Protein AF-A0A699V2K6-F1 (afdb_monomer)

Organism: Tanacetum cinerariifolium (NCBI:txid118510)

Foldseek 3Di:
DPDVCVVQQVVQVVVQVVVCVVVVVDDDDDADVPDDDFDKDKDWDFDADPVRDGPHIHIHIGTPCPPDDDPPRDPDDDDPDDPPPD

Structure (mmCIF, N/CA/C/O backbone):
data_AF-A0A699V2K6-F1
#
_entry.id   AF-A0A699V2K6-F1
#
loop_
_atom_site.group_PDB
_atom_site.id
_atom_site.type_symbol
_atom_site.label_atom_id
_atom_site.label_alt_id
_atom_site.label_comp_id
_atom_site.label_asym_id
_atom_site.label_entity_id
_atom_site.label_seq_id
_atom_site.pdbx_PDB_ins_code
_atom_site.Cartn_x
_atom_site.Cartn_y
_atom_site.Cartn_z
_atom_site.occupancy
_atom_site.B_iso_or_equiv
_atom_site.auth_seq_id
_atom_site.auth_comp_id
_atom_site.auth_asym_id
_atom_site.auth_atom_id
_atom_site.pdbx_PDB_model_num
ATOM 1 N N . LEU A 1 1 ? 4.268 14.572 -5.864 1.00 50.94 1 LEU A N 1
ATOM 2 C CA . LEU A 1 1 ? 3.534 14.653 -7.151 1.00 50.94 1 LEU A CA 1
ATOM 3 C C . LEU A 1 1 ? 4.438 14.622 -8.393 1.00 50.94 1 LEU A C 1
ATOM 5 O O . LEU A 1 1 ? 3.899 14.628 -9.486 1.00 50.94 1 LEU A O 1
ATOM 9 N N . LEU A 1 2 ? 5.771 14.530 -8.271 1.00 62.94 2 LEU A N 1
ATOM 10 C CA . LEU A 1 2 ? 6.691 14.452 -9.421 1.00 62.94 2 LEU A CA 1
ATOM 11 C C . LEU A 1 2 ? 7.648 13.257 -9.297 1.00 62.94 2 LEU A C 1
ATOM 13 O O . LEU A 1 2 ? 8.837 13.368 -9.570 1.00 62.94 2 LEU A O 1
ATOM 17 N N . ASP A 1 3 ? 7.140 12.120 -8.827 1.00 80.06 3 ASP A N 1
ATOM 18 C CA . ASP A 1 3 ? 7.883 10.873 -8.978 1.00 80.06 3 ASP A CA 1
ATOM 19 C C . ASP A 1 3 ? 7.626 10.358 -10.409 1.00 80.06 3 ASP A C 1
ATOM 21 O O . ASP A 1 3 ? 6.459 10.164 -10.770 1.00 80.06 3 ASP A O 1
ATOM 25 N N . PRO A 1 4 ? 8.658 10.179 -11.253 1.00 85.44 4 PRO A N 1
ATOM 26 C CA . PRO A 1 4 ? 8.478 9.742 -12.640 1.00 85.44 4 PRO A CA 1
ATOM 27 C C . PRO A 1 4 ? 7.877 8.332 -12.747 1.00 85.44 4 PRO A C 1
ATOM 29 O O . PRO A 1 4 ? 7.372 7.945 -13.800 1.00 85.44 4 PRO A O 1
ATOM 32 N N . GLU A 1 5 ? 7.887 7.563 -11.660 1.00 90.25 5 GLU A N 1
ATOM 33 C CA . GLU A 1 5 ? 7.306 6.230 -11.560 1.00 90.25 5 GLU A CA 1
ATOM 34 C C . GLU A 1 5 ? 5.954 6.247 -10.830 1.00 90.25 5 GLU A C 1
ATOM 36 O O . GLU A 1 5 ? 5.358 5.189 -10.638 1.00 90.25 5 GLU A O 1
ATOM 41 N N . SER A 1 6 ? 5.409 7.426 -10.493 1.00 91.00 6 SER A N 1
ATOM 42 C CA . SER A 1 6 ? 4.117 7.580 -9.805 1.00 91.00 6 SER A CA 1
ATOM 43 C C . SER A 1 6 ? 2.992 6.811 -10.493 1.00 91.00 6 SER A C 1
ATOM 45 O O . SER A 1 6 ? 2.125 6.269 -9.812 1.00 91.00 6 SER A O 1
ATOM 47 N N . LYS A 1 7 ? 3.001 6.748 -11.830 1.00 94.44 7 LYS A N 1
ATOM 48 C CA . LYS A 1 7 ? 2.025 5.961 -12.590 1.00 94.44 7 LYS A CA 1
ATOM 49 C C . LYS A 1 7 ? 2.1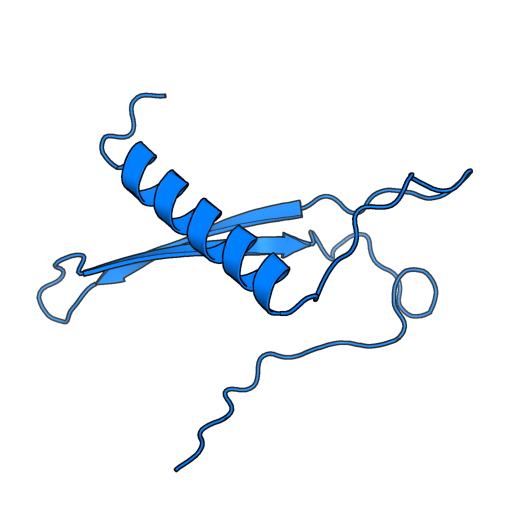82 4.459 -12.331 1.00 94.44 7 LYS A C 1
ATOM 51 O O . LYS A 1 7 ? 1.195 3.796 -12.058 1.00 94.44 7 LYS A O 1
ATOM 56 N N . LYS A 1 8 ? 3.417 3.945 -12.326 1.00 95.00 8 LYS A N 1
ATOM 57 C CA . LYS A 1 8 ? 3.708 2.523 -12.068 1.00 95.00 8 LYS A CA 1
ATOM 58 C C . LYS A 1 8 ? 3.297 2.114 -10.654 1.00 95.00 8 LYS A C 1
ATOM 60 O O . LYS A 1 8 ? 2.779 1.023 -10.453 1.00 95.00 8 LYS A O 1
ATOM 65 N N . TRP A 1 9 ? 3.495 3.002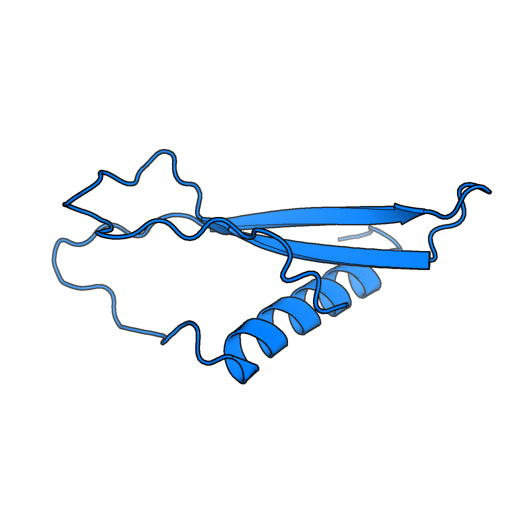 -9.678 1.00 95.31 9 TRP A N 1
ATOM 66 C CA . TRP A 1 9 ? 3.036 2.774 -8.309 1.00 95.31 9 TRP A CA 1
ATOM 67 C C . TRP A 1 9 ? 1.514 2.753 -8.194 1.00 95.31 9 TRP A C 1
ATOM 69 O O . TRP A 1 9 ? 0.980 1.885 -7.510 1.00 95.31 9 TRP A O 1
ATOM 79 N N . LEU A 1 10 ? 0.820 3.663 -8.882 1.00 95.25 10 LEU A N 1
ATOM 80 C CA . LEU A 1 10 ? -0.641 3.674 -8.921 1.00 95.25 10 LEU A CA 1
ATOM 81 C C . LEU A 1 10 ? -1.195 2.406 -9.584 1.00 95.25 10 LEU A C 1
ATOM 83 O O . LEU A 1 10 ? -2.119 1.796 -9.052 1.00 95.25 10 LEU A O 1
ATOM 87 N N . ASP A 1 11 ? -0.596 1.976 -10.695 1.00 95.69 11 ASP A N 1
ATOM 88 C CA . ASP A 1 11 ? -0.973 0.738 -11.380 1.00 95.69 11 ASP A CA 1
ATOM 89 C C . ASP A 1 11 ? -0.800 -0.475 -10.446 1.00 95.69 11 ASP A C 1
ATOM 91 O O . ASP A 1 11 ? -1.714 -1.285 -10.309 1.00 95.69 11 ASP A O 1
ATOM 95 N N . ALA A 1 12 ? 0.316 -0.554 -9.710 1.00 95.94 12 ALA A N 1
ATOM 96 C CA . ALA A 1 12 ? 0.545 -1.608 -8.721 1.00 95.94 12 ALA A CA 1
ATOM 97 C C . ALA A 1 12 ? -0.473 -1.587 -7.562 1.00 95.94 12 ALA A C 1
ATOM 99 O O . ALA A 1 12 ? -0.891 -2.644 -7.091 1.00 95.94 12 ALA A O 1
ATOM 100 N N . MET A 1 13 ? -0.895 -0.404 -7.100 1.00 96.06 13 MET A N 1
ATOM 101 C CA . MET A 1 13 ? -1.945 -0.270 -6.080 1.00 96.06 13 MET A CA 1
ATOM 102 C C . MET A 1 13 ? -3.301 -0.760 -6.595 1.00 96.06 13 MET A C 1
ATOM 104 O O . MET A 1 13 ? -4.022 -1.438 -5.868 1.00 96.06 13 MET A O 1
ATOM 108 N N . ASN A 1 14 ? -3.636 -0.445 -7.848 1.00 96.00 14 ASN A N 1
ATOM 109 C CA . ASN A 1 14 ? -4.876 -0.900 -8.472 1.00 96.00 14 ASN A CA 1
ATOM 110 C C . ASN A 1 14 ? -4.900 -2.424 -8.630 1.00 96.00 14 ASN A C 1
ATOM 112 O O . ASN A 1 14 ? -5.930 -3.033 -8.364 1.00 96.00 14 ASN A O 1
ATOM 116 N N . VAL A 1 15 ? -3.771 -3.044 -8.997 1.00 95.44 15 VAL A N 1
ATOM 117 C CA . VAL A 1 15 ? -3.645 -4.511 -9.062 1.00 95.44 15 VAL A CA 1
ATOM 118 C C . VAL A 1 15 ? -3.919 -5.154 -7.700 1.00 95.44 15 VAL A C 1
ATOM 120 O O . VAL A 1 15 ? -4.670 -6.122 -7.628 1.00 95.44 15 VAL A O 1
ATOM 123 N N . GLU A 1 16 ? -3.365 -4.607 -6.616 1.00 95.00 16 GLU A N 1
ATOM 124 C CA . GLU A 1 16 ? -3.634 -5.107 -5.261 1.00 95.00 16 GLU A CA 1
ATOM 125 C C . GLU A 1 16 ? -5.117 -4.945 -4.881 1.00 95.00 16 GLU A C 1
ATOM 127 O O . GLU A 1 16 ? -5.737 -5.898 -4.417 1.00 95.00 16 GLU A O 1
ATOM 132 N N . MET A 1 17 ? -5.713 -3.768 -5.118 1.00 94.56 17 MET A N 1
ATOM 133 C CA . MET A 1 17 ? -7.137 -3.528 -4.833 1.00 94.56 17 MET A CA 1
ATOM 134 C C . MET A 1 17 ? -8.050 -4.467 -5.629 1.00 94.56 17 MET A C 1
ATOM 136 O O . MET A 1 17 ? -9.010 -5.002 -5.075 1.00 94.56 17 MET A O 1
ATOM 140 N N . GLN A 1 18 ? -7.733 -4.697 -6.907 1.00 94.25 18 GLN A N 1
ATOM 141 C CA . GLN A 1 18 ? -8.462 -5.634 -7.757 1.00 94.25 18 GLN A CA 1
ATOM 142 C C . GLN A 1 18 ? -8.329 -7.061 -7.226 1.00 94.25 18 GLN A C 1
ATOM 144 O O . GLN A 1 18 ? -9.334 -7.738 -7.079 1.00 94.25 18 GLN A O 1
ATOM 149 N N . SER A 1 19 ? -7.125 -7.488 -6.837 1.00 93.00 19 SER A N 1
ATOM 150 C CA . SER A 1 19 ? -6.914 -8.798 -6.213 1.00 93.00 19 SER A CA 1
ATOM 151 C C . SER A 1 19 ? -7.729 -8.960 -4.928 1.00 93.00 19 SER A C 1
ATOM 153 O O . SER A 1 19 ? -8.256 -10.039 -4.670 1.00 93.00 19 SER A O 1
ATOM 155 N N . MET A 1 20 ? -7.852 -7.921 -4.097 1.00 91.81 20 MET A N 1
ATOM 156 C CA . MET A 1 20 ? -8.691 -7.995 -2.897 1.00 91.81 20 MET A CA 1
ATOM 157 C C . MET A 1 20 ? -10.181 -8.126 -3.241 1.00 91.81 20 MET A C 1
ATOM 159 O O . MET A 1 20 ? -10.905 -8.831 -2.545 1.00 91.81 20 MET A O 1
ATOM 163 N N . ASN A 1 21 ? -10.627 -7.460 -4.308 1.00 90.94 21 ASN A N 1
ATOM 164 C CA . ASN A 1 21 ? -11.990 -7.574 -4.818 1.00 90.94 21 ASN A CA 1
ATOM 165 C C . ASN A 1 21 ? -12.261 -8.962 -5.424 1.00 90.94 21 ASN A C 1
ATOM 167 O O . ASN A 1 21 ? -13.265 -9.574 -5.104 1.00 90.94 21 ASN A O 1
ATOM 171 N N . ASP A 1 22 ? -11.353 -9.482 -6.249 1.00 92.88 22 ASP A N 1
ATOM 172 C CA . ASP A 1 22 ? -11.511 -10.775 -6.932 1.00 92.88 22 ASP A CA 1
ATOM 173 C C . ASP A 1 22 ? -11.509 -11.966 -5.964 1.00 92.88 22 ASP A C 1
ATOM 175 O O . ASP A 1 22 ? -12.088 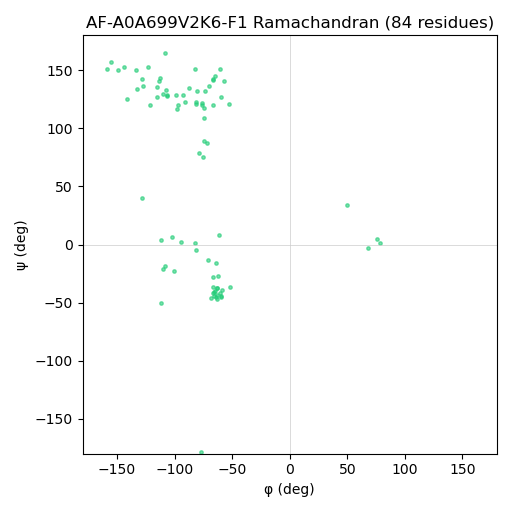-13.007 -6.260 1.00 92.88 22 ASP A O 1
ATOM 179 N N . ASN A 1 23 ? -10.838 -11.822 -4.819 1.00 92.56 23 ASN A N 1
ATOM 180 C CA . ASN A 1 23 ? -10.795 -12.842 -3.774 1.00 92.56 23 ASN A CA 1
ATOM 181 C C . ASN A 1 23 ? -11.864 -12.639 -2.684 1.00 92.56 23 ASN A C 1
ATOM 183 O O . ASN A 1 23 ? -11.846 -13.379 -1.702 1.00 92.56 23 ASN A O 1
ATOM 187 N N . ASP A 1 24 ? -12.733 -11.628 -2.806 1.00 90.75 24 ASP A N 1
ATOM 188 C CA . ASP A 1 24 ? -13.780 -11.29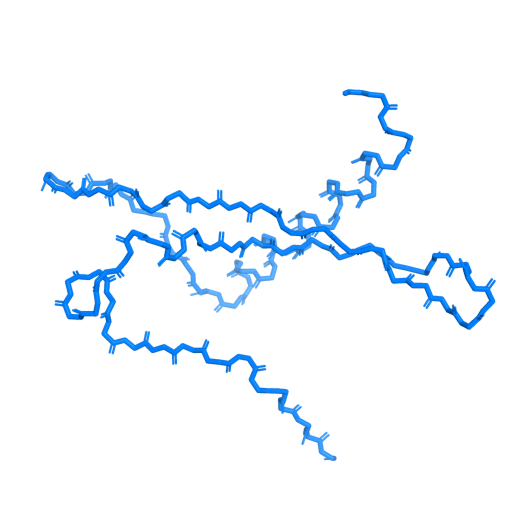6 -1.827 1.00 90.75 24 ASP A CA 1
ATOM 189 C C . ASP A 1 24 ? -13.272 -11.201 -0.368 1.00 90.75 24 ASP A C 1
ATOM 191 O O . ASP A 1 24 ? -13.971 -11.540 0.588 1.00 90.75 24 ASP A O 1
ATOM 195 N N . VAL A 1 25 ? -12.031 -10.737 -0.159 1.00 86.12 25 VAL A N 1
ATOM 196 C CA . VAL A 1 25 ? -11.397 -10.738 1.181 1.00 86.12 25 VAL A CA 1
ATOM 197 C C . VAL A 1 25 ? -11.818 -9.566 2.067 1.00 86.12 25 VAL A C 1
ATOM 199 O O . VAL A 1 25 ? -11.393 -9.476 3.219 1.00 86.12 25 VAL A O 1
ATOM 202 N N . TRP A 1 26 ? -12.612 -8.633 1.542 1.00 85.62 26 TRP A N 1
ATOM 203 C CA . TRP A 1 26 ? -13.068 -7.459 2.276 1.00 85.62 26 TRP A CA 1
ATOM 204 C C . TRP A 1 26 ? -14.449 -7.011 1.808 1.00 85.62 26 TRP A C 1
ATOM 206 O O . TRP A 1 26 ? -14.814 -7.141 0.644 1.00 85.62 26 TRP A O 1
ATOM 216 N N . VAL A 1 27 ? -15.196 -6.420 2.735 1.00 86.62 27 VAL A N 1
ATOM 217 C CA . VAL A 1 27 ? -16.451 -5.728 2.461 1.00 86.62 27 VAL A CA 1
ATOM 218 C C . VAL A 1 27 ? -16.364 -4.332 3.059 1.00 86.62 27 VAL A C 1
ATOM 220 O O . VAL A 1 27 ? -15.872 -4.143 4.175 1.00 86.62 27 VAL A O 1
ATOM 223 N N . LEU A 1 28 ? -16.819 -3.334 2.307 1.00 88.75 28 LEU A N 1
ATOM 224 C CA . LEU A 1 28 ? -16.925 -1.978 2.820 1.00 88.75 28 LEU A CA 1
ATOM 225 C C . LEU A 1 28 ? -18.146 -1.889 3.742 1.00 88.75 28 LEU A C 1
ATOM 227 O O . LEU A 1 28 ? -19.272 -2.120 3.305 1.00 88.75 28 LEU A O 1
ATOM 231 N N . VAL A 1 29 ? -17.919 -1.539 5.006 1.00 89.31 29 VAL A N 1
ATOM 232 C CA . VAL A 1 29 ? -18.968 -1.392 6.024 1.00 89.31 29 VAL A CA 1
ATOM 233 C C . VAL A 1 29 ? -18.941 0.006 6.626 1.00 89.31 29 VAL A C 1
ATOM 235 O O . VAL A 1 29 ? -17.892 0.656 6.674 1.00 89.31 29 VAL A O 1
ATOM 238 N N . GLU A 1 30 ? -20.092 0.474 7.105 1.00 92.62 30 GLU A N 1
ATOM 239 C CA . GLU A 1 30 ? -20.140 1.676 7.934 1.00 92.62 30 GLU A CA 1
ATOM 240 C C . GLU A 1 30 ? -19.434 1.421 9.267 1.00 92.62 30 GLU A C 1
ATOM 242 O O . GLU A 1 30 ? -19.528 0.332 9.838 1.00 92.62 30 GLU A O 1
ATOM 247 N N . LEU A 1 31 ? -18.718 2.428 9.772 1.00 89.88 31 LEU A N 1
ATOM 248 C CA . LEU A 1 31 ? -18.035 2.320 11.055 1.00 89.88 31 LEU A CA 1
ATOM 249 C C . LEU A 1 31 ? -19.080 2.201 12.182 1.00 89.88 31 LEU A C 1
ATOM 251 O O . LEU A 1 31 ? -19.863 3.138 12.362 1.00 89.88 31 LEU A O 1
ATOM 255 N N . PRO A 1 32 ? -19.085 1.109 12.970 1.00 88.81 32 PRO A N 1
ATOM 256 C CA . PRO A 1 32 ? -20.029 0.953 14.069 1.00 88.81 32 PRO A CA 1
ATOM 257 C C . PRO A 1 32 ? -19.874 2.054 15.120 1.00 88.81 32 PRO A C 1
ATOM 259 O O . PRO A 1 32 ? -18.776 2.566 15.366 1.00 88.81 32 PRO A O 1
ATOM 262 N N . SER A 1 33 ? -20.969 2.386 15.803 1.00 88.31 33 SER A N 1
ATOM 263 C CA . SER A 1 33 ? -20.927 3.308 16.934 1.00 88.31 33 SER A CA 1
ATOM 264 C C . SER A 1 33 ? -19.995 2.760 18.022 1.00 88.31 33 SER A C 1
ATOM 266 O O . SER A 1 33 ? -20.133 1.626 18.473 1.00 88.31 33 SER A O 1
ATOM 268 N N . ASN A 1 34 ? -19.032 3.586 18.441 1.00 86.50 34 ASN A N 1
ATOM 269 C CA . ASN A 1 34 ? -17.964 3.268 19.404 1.00 86.50 34 ASN A CA 1
ATOM 270 C C . ASN A 1 34 ? -16.798 2.402 18.886 1.00 86.50 34 ASN A C 1
ATOM 272 O O . ASN A 1 34 ? -15.900 2.093 19.670 1.00 86.50 34 ASN A O 1
ATOM 276 N N . ALA A 1 35 ? -16.743 2.063 17.595 1.00 83.19 35 ALA A N 1
ATOM 277 C CA . ALA A 1 35 ? -15.579 1.395 17.012 1.00 83.19 35 ALA A CA 1
ATOM 278 C C . ALA A 1 35 ? -14.461 2.393 16.654 1.00 83.19 35 ALA A C 1
ATOM 280 O O . ALA A 1 35 ? -14.711 3.553 16.318 1.00 83.19 35 ALA A O 1
ATOM 281 N N . ARG A 1 36 ? -13.204 1.934 16.697 1.00 83.88 36 ARG A N 1
ATOM 282 C CA . ARG A 1 36 ? -12.039 2.691 16.215 1.00 83.88 36 ARG A CA 1
ATOM 283 C C . ARG A 1 36 ? -11.528 2.073 14.923 1.00 83.88 36 ARG A C 1
ATOM 285 O O . ARG A 1 36 ? -11.326 0.870 14.840 1.00 83.88 36 ARG A O 1
ATOM 292 N N . THR A 1 37 ? -11.270 2.906 13.922 1.00 86.50 37 THR A N 1
ATOM 293 C CA . THR A 1 37 ? -10.653 2.448 12.674 1.00 86.50 37 THR A CA 1
ATOM 294 C C . THR A 1 37 ? -9.196 2.069 12.901 1.00 86.50 37 THR A C 1
ATOM 296 O O . THR A 1 37 ? -8.437 2.847 13.487 1.00 86.50 37 THR A O 1
ATOM 299 N N . VAL A 1 38 ? -8.770 0.943 12.336 1.00 84.69 38 VAL A N 1
ATOM 300 C CA . VAL A 1 38 ? -7.349 0.616 12.212 1.00 84.69 38 VAL A CA 1
ATOM 301 C C . VAL A 1 38 ? -6.796 1.347 10.994 1.00 84.69 38 VAL A C 1
ATOM 303 O O . VAL A 1 38 ? -7.286 1.195 9.877 1.00 84.69 38 VAL A O 1
ATOM 306 N N . GLY A 1 39 ? -5.769 2.171 11.196 1.00 87.06 39 GLY A N 1
ATOM 307 C CA . GLY A 1 39 ? -5.113 2.844 10.079 1.00 87.06 39 GLY A CA 1
ATOM 308 C C . GLY A 1 39 ? -4.422 1.835 9.162 1.00 87.06 39 GLY A C 1
ATOM 309 O O . GLY A 1 39 ? -3.833 0.868 9.635 1.00 87.06 39 GLY A O 1
ATOM 310 N N . SER A 1 40 ? -4.415 2.083 7.857 1.00 89.69 40 SER A N 1
ATOM 311 C CA . SER A 1 40 ? -3.666 1.285 6.882 1.00 89.69 40 SER A CA 1
ATOM 312 C C . SER A 1 40 ? -2.455 2.052 6.343 1.00 89.69 40 SER A C 1
ATOM 314 O O . SER A 1 40 ? -2.299 3.264 6.551 1.00 89.69 40 SER A O 1
ATOM 316 N N . LYS A 1 41 ? -1.529 1.340 5.701 1.00 90.94 41 LYS A N 1
ATOM 317 C CA . LYS A 1 4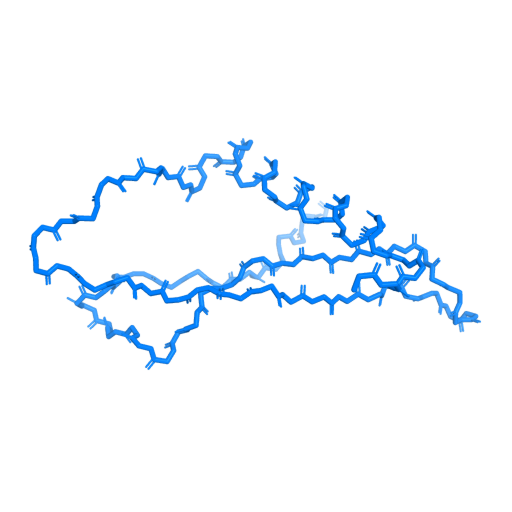1 ? -0.433 1.931 4.926 1.00 90.94 41 LYS A CA 1
ATOM 318 C C . LYS A 1 41 ? -0.131 1.089 3.694 1.00 90.94 41 LYS A C 1
ATOM 320 O O . LYS A 1 41 ? -0.297 -0.127 3.712 1.00 90.94 41 LYS A O 1
ATOM 325 N N . TRP A 1 42 ? 0.392 1.746 2.669 1.00 93.69 42 TRP A N 1
ATOM 326 C CA . TRP A 1 42 ? 0.952 1.079 1.503 1.00 93.69 42 TRP A CA 1
ATOM 327 C C . TRP A 1 42 ? 2.426 0.740 1.732 1.00 93.69 42 TRP A C 1
ATOM 329 O O . TRP A 1 42 ? 3.197 1.563 2.230 1.00 93.69 42 TRP A O 1
ATOM 339 N N . LEU A 1 43 ? 2.810 -0.481 1.374 1.00 93.19 43 LEU A N 1
ATOM 340 C CA . LEU A 1 43 ? 4.193 -0.925 1.269 1.00 93.19 43 LEU A CA 1
ATOM 341 C C . LEU A 1 43 ? 4.556 -1.051 -0.205 1.00 93.19 43 LEU A C 1
ATOM 343 O O . LEU A 1 43 ? 3.854 -1.721 -0.955 1.00 93.19 43 LEU A O 1
ATOM 347 N N . PHE A 1 44 ? 5.667 -0.440 -0.597 1.00 92.75 44 PHE A N 1
ATOM 348 C CA . PHE A 1 44 ? 6.129 -0.404 -1.979 1.00 92.75 44 PHE A CA 1
ATOM 349 C C . PHE A 1 44 ? 7.455 -1.145 -2.109 1.00 92.75 44 PHE A C 1
ATOM 351 O O . PHE A 1 44 ? 8.360 -0.962 -1.292 1.00 92.75 44 PHE A O 1
ATOM 358 N N . LYS A 1 45 ? 7.585 -1.974 -3.143 1.00 93.81 45 LYS A N 1
ATOM 359 C CA . LYS A 1 45 ? 8.823 -2.683 -3.462 1.00 93.81 45 LYS A CA 1
ATOM 360 C C . LYS A 1 45 ? 9.026 -2.734 -4.970 1.00 93.81 45 LYS A C 1
ATOM 362 O O . LYS A 1 45 ? 8.169 -3.235 -5.693 1.00 93.81 45 LYS A O 1
ATOM 367 N N . LYS A 1 46 ? 10.185 -2.263 -5.432 1.00 94.50 46 LYS A N 1
ATOM 368 C CA . LYS A 1 46 ? 10.653 -2.538 -6.793 1.00 94.50 46 LYS A CA 1
ATOM 369 C C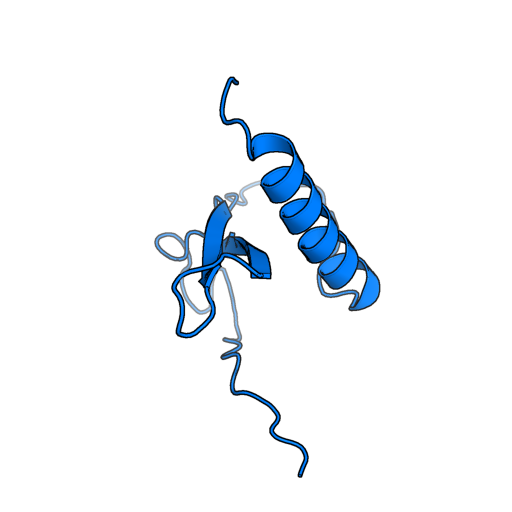 . LYS A 1 46 ? 11.263 -3.928 -6.824 1.00 94.50 46 LYS A C 1
ATOM 371 O O . LYS A 1 46 ? 12.065 -4.272 -5.955 1.00 94.50 46 LYS A O 1
ATOM 376 N N . MET A 1 47 ? 10.880 -4.713 -7.813 1.00 90.88 47 MET A N 1
ATOM 377 C CA . MET A 1 47 ? 11.480 -6.006 -8.072 1.00 90.88 47 MET A CA 1
ATOM 378 C C . MET A 1 47 ? 12.540 -5.844 -9.157 1.00 90.88 47 MET A C 1
ATOM 380 O O . MET A 1 47 ? 12.247 -5.389 -10.263 1.00 90.88 47 MET A O 1
ATOM 384 N N . THR A 1 48 ? 13.779 -6.185 -8.818 1.00 96.38 48 THR A N 1
ATOM 385 C CA . THR A 1 48 ? 14.946 -6.062 -9.697 1.00 96.38 48 THR A CA 1
ATOM 386 C C . THR A 1 48 ? 15.480 -7.434 -10.078 1.00 96.38 48 THR A C 1
ATOM 388 O O . THR A 1 48 ? 15.459 -8.355 -9.260 1.00 96.38 48 THR A O 1
ATOM 391 N N . ASN A 1 49 ? 15.952 -7.578 -11.314 1.00 93.56 49 ASN A N 1
ATOM 392 C CA . ASN A 1 49 ? 16.664 -8.776 -11.754 1.00 93.56 49 ASN A CA 1
ATOM 393 C C . ASN A 1 49 ? 18.120 -8.769 -11.232 1.00 93.56 49 ASN A C 1
ATOM 395 O O . ASN A 1 49 ? 18.524 -7.850 -10.515 1.00 93.56 49 ASN A O 1
ATOM 399 N N . MET A 1 50 ? 18.910 -9.792 -11.580 1.00 94.25 50 MET A N 1
ATOM 400 C CA . MET A 1 50 ? 20.322 -9.874 -11.165 1.00 94.25 50 MET A CA 1
ATOM 401 C C . MET A 1 50 ? 21.176 -8.722 -11.713 1.00 94.25 50 MET A C 1
ATOM 403 O O . MET A 1 50 ? 22.137 -8.319 -11.068 1.00 94.25 50 MET A O 1
ATOM 407 N N . ASP A 1 51 ? 20.777 -8.149 -12.847 1.00 93.75 51 ASP A N 1
ATOM 408 C CA . ASP A 1 51 ? 21.448 -7.009 -13.479 1.00 93.75 51 ASP A CA 1
ATOM 409 C C . ASP A 1 51 ? 21.029 -5.656 -12.870 1.00 93.75 51 ASP A C 1
ATOM 411 O O . ASP A 1 51 ? 21.466 -4.599 -13.320 1.00 93.75 51 ASP A O 1
ATOM 415 N N . GLY A 1 52 ? 20.152 -5.662 -11.857 1.00 90.69 52 GLY A N 1
ATOM 416 C CA . GLY A 1 52 ? 19.640 -4.459 -11.197 1.00 90.69 52 GLY A CA 1
ATOM 417 C C . GLY A 1 52 ? 18.535 -3.725 -11.966 1.00 90.69 52 GLY A C 1
ATOM 418 O O . GLY A 1 52 ? 18.031 -2.707 -11.488 1.00 90.69 52 GLY A O 1
ATOM 419 N N . ALA A 1 53 ? 18.109 -4.235 -13.122 1.00 93.75 53 ALA A N 1
ATOM 420 C CA . ALA A 1 53 ? 16.999 -3.681 -13.884 1.00 93.75 53 ALA A CA 1
ATOM 421 C C . ALA A 1 53 ? 15.660 -4.000 -13.204 1.00 93.75 53 ALA A C 1
ATOM 423 O O . ALA A 1 53 ? 15.385 -5.139 -12.816 1.00 93.75 53 ALA A O 1
ATOM 424 N N . VAL A 1 54 ? 14.810 -2.980 -13.065 1.00 93.31 54 VAL A N 1
ATOM 425 C CA . VAL A 1 54 ? 13.473 -3.129 -12.479 1.00 93.31 54 VAL A CA 1
ATOM 426 C C . VAL A 1 54 ? 12.563 -3.815 -13.489 1.00 93.31 54 VAL A C 1
ATOM 428 O O . VAL A 1 54 ? 12.303 -3.256 -14.553 1.00 93.31 54 VAL A O 1
ATOM 431 N N . TYR A 1 55 ? 12.062 -4.999 -13.141 1.00 93.75 55 TYR A N 1
ATOM 432 C CA . TYR A 1 55 ? 11.116 -5.738 -13.977 1.00 93.75 55 TYR A CA 1
ATOM 433 C C . TYR A 1 55 ? 9.666 -5.590 -13.507 1.00 93.75 55 TYR A C 1
ATOM 435 O O . TYR A 1 55 ? 8.760 -5.774 -14.312 1.00 93.75 55 TYR A O 1
ATOM 443 N N . ASP A 1 56 ? 9.436 -5.250 -12.233 1.00 93.56 56 ASP A N 1
ATOM 444 C CA . ASP A 1 56 ? 8.085 -5.142 -11.675 1.00 93.56 56 ASP A CA 1
ATOM 445 C C . ASP A 1 56 ? 8.017 -4.190 -10.464 1.00 93.56 56 ASP A C 1
ATOM 447 O O . ASP A 1 56 ? 9.016 -3.927 -9.783 1.00 93.56 56 ASP A O 1
ATOM 451 N N . PHE A 1 57 ? 6.822 -3.670 -10.196 1.00 94.88 57 PHE A N 1
ATOM 452 C CA . PHE A 1 57 ? 6.491 -2.802 -9.071 1.00 94.88 57 PHE A CA 1
ATOM 453 C C . PHE A 1 57 ? 5.396 -3.481 -8.257 1.00 94.88 57 PHE A C 1
ATOM 455 O O . PHE A 1 57 ? 4.301 -3.711 -8.755 1.00 94.88 57 PHE A O 1
ATOM 462 N N . LYS A 1 58 ? 5.662 -3.765 -6.980 1.00 93.62 58 LYS A N 1
ATOM 463 C CA . LYS A 1 58 ? 4.653 -4.322 -6.075 1.00 93.62 58 LYS A CA 1
ATOM 464 C C . LYS A 1 58 ? 4.251 -3.304 -5.025 1.00 93.62 58 LYS A C 1
ATOM 466 O O . LYS A 1 58 ? 5.109 -2.739 -4.342 1.00 93.62 58 LYS A O 1
ATOM 471 N N . ALA A 1 59 ? 2.946 -3.121 -4.881 1.00 95.94 59 ALA A N 1
ATOM 472 C CA . ALA A 1 59 ? 2.325 -2.399 -3.786 1.00 95.94 59 ALA A CA 1
ATOM 473 C C . ALA A 1 59 ? 1.520 -3.396 -2.945 1.00 95.94 59 ALA A C 1
ATOM 475 O O . ALA A 1 59 ? 0.916 -4.310 -3.495 1.00 95.94 59 ALA A O 1
ATOM 476 N N . ARG A 1 60 ? 1.539 -3.249 -1.620 1.00 93.88 60 ARG A N 1
ATOM 477 C CA . ARG A 1 60 ? 0.709 -4.040 -0.701 1.00 93.88 60 ARG A CA 1
ATOM 478 C C . ARG A 1 60 ? 0.033 -3.138 0.306 1.00 93.88 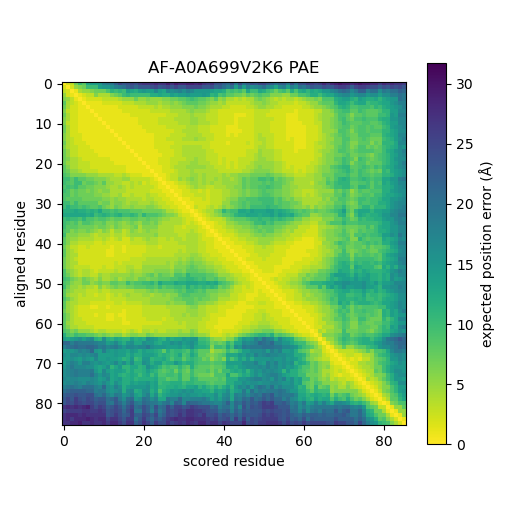60 ARG A C 1
ATOM 480 O O . ARG A 1 60 ? 0.704 -2.286 0.897 1.00 93.88 60 ARG A O 1
ATOM 487 N N . LEU A 1 61 ? -1.258 -3.345 0.526 1.00 92.12 61 LEU A N 1
ATOM 488 C CA . LEU A 1 61 ? -2.006 -2.629 1.550 1.00 92.12 61 LEU A CA 1
ATOM 489 C C . LEU A 1 61 ? -1.963 -3.431 2.851 1.00 92.12 61 LEU A C 1
ATOM 491 O O . LEU A 1 61 ? -2.351 -4.593 2.887 1.00 92.12 61 LEU A O 1
ATOM 495 N N . VAL A 1 62 ? -1.469 -2.818 3.927 1.00 88.19 62 VAL A N 1
ATOM 496 C CA . VAL A 1 62 ? -1.347 -3.484 5.231 1.00 88.19 62 VAL A CA 1
ATOM 497 C C . VAL A 1 62 ? -1.977 -2.654 6.340 1.00 88.19 62 VAL A C 1
ATOM 499 O O . VAL A 1 62 ? -1.845 -1.425 6.371 1.00 88.19 62 VAL A O 1
ATOM 502 N N . ALA A 1 63 ? -2.623 -3.329 7.288 1.00 87.75 63 ALA A N 1
ATOM 503 C CA . ALA A 1 63 ? -3.075 -2.713 8.526 1.00 87.75 63 ALA A CA 1
ATOM 504 C C . ALA A 1 63 ? -1.869 -2.291 9.384 1.00 87.75 63 ALA A C 1
ATOM 506 O O . ALA A 1 63 ? -0.846 -2.979 9.462 1.00 87.75 63 ALA A O 1
ATOM 507 N N . LYS A 1 64 ? -1.968 -1.142 10.053 1.00 83.81 64 LYS A N 1
ATOM 508 C CA . LYS A 1 64 ? -1.006 -0.712 11.071 1.00 83.81 64 LYS A CA 1
ATOM 509 C C . LYS A 1 64 ? -1.328 -1.462 12.367 1.00 83.81 64 LYS A C 1
ATOM 511 O O . LYS A 1 64 ? -1.924 -0.896 13.272 1.00 83.81 64 LYS A O 1
ATOM 516 N N . GLY A 1 65 ? -0.915 -2.727 12.450 1.00 68.50 65 GLY A N 1
ATOM 517 C CA . GLY A 1 65 ? -1.245 -3.666 13.539 1.00 68.50 65 GLY A CA 1
ATOM 518 C C . GLY A 1 65 ? -0.776 -3.290 14.955 1.00 68.50 65 GLY A C 1
ATOM 519 O O . GLY A 1 65 ? -0.912 -4.088 15.869 1.00 68.50 65 GLY A O 1
ATOM 520 N N . LEU A 1 66 ? -0.246 -2.082 15.171 1.00 64.31 66 LEU A N 1
ATOM 521 C CA . LEU A 1 66 ? 0.118 -1.572 16.500 1.00 64.31 66 LEU A CA 1
ATOM 522 C C . LEU A 1 66 ? -1.102 -1.243 17.375 1.00 64.31 66 LEU A C 1
ATOM 524 O O . LEU A 1 66 ? -0.936 -1.007 18.566 1.00 64.31 66 LEU A O 1
ATOM 528 N N . THR A 1 67 ? -2.304 -1.181 16.795 1.00 64.69 67 THR A N 1
ATOM 529 C CA . THR A 1 67 ? -3.533 -0.802 17.509 1.00 64.69 67 THR A CA 1
ATOM 530 C C . THR A 1 67 ? -4.527 -1.945 17.679 1.00 64.69 67 THR A C 1
ATOM 532 O O . THR A 1 67 ? -5.622 -1.680 18.155 1.00 64.69 67 THR A O 1
ATOM 535 N N . GLN A 1 68 ? -4.190 -3.166 17.253 1.00 70.50 68 GLN A N 1
ATOM 536 C CA . GLN A 1 68 ? -5.102 -4.307 17.312 1.00 70.50 68 GLN A CA 1
ATOM 537 C C . GLN A 1 68 ? -4.812 -5.170 18.541 1.00 70.50 68 GLN A C 1
ATOM 539 O O . GLN A 1 68 ? -3.675 -5.593 18.753 1.00 70.50 68 GLN A O 1
ATOM 544 N N . THR A 1 69 ? -5.850 -5.462 19.317 1.00 71.75 69 THR A N 1
ATOM 545 C CA . THR A 1 69 ? -5.808 -6.362 20.472 1.00 71.75 69 THR A CA 1
ATOM 546 C C . THR A 1 69 ? -6.505 -7.671 20.106 1.00 71.75 69 THR A C 1
ATOM 548 O O . THR A 1 69 ? -7.630 -7.660 19.606 1.00 71.75 69 THR A O 1
ATOM 551 N N . TYR A 1 70 ? -5.824 -8.799 20.326 1.00 73.31 70 TYR A N 1
ATOM 552 C CA . TYR A 1 70 ? -6.401 -10.136 20.147 1.00 73.31 70 TYR A CA 1
ATOM 553 C C . TYR A 1 70 ? -7.662 -10.284 21.016 1.00 73.31 70 TYR A C 1
ATOM 555 O O . TYR A 1 70 ? -7.679 -9.754 22.125 1.00 73.31 70 TYR A O 1
ATOM 563 N N . GLU A 1 71 ? -8.705 -10.942 20.499 1.00 76.25 71 GLU A N 1
ATOM 564 C CA . GLU A 1 71 ? -10.047 -11.087 21.114 1.00 76.25 71 GLU A CA 1
ATOM 565 C C . GLU A 1 71 ? -10.884 -9.798 21.215 1.00 76.25 71 GLU A C 1
ATOM 567 O O . GLU A 1 71 ? -12.037 -9.844 21.638 1.00 76.25 71 GLU A O 1
ATOM 572 N N . VAL A 1 72 ? -10.346 -8.643 20.809 1.00 75.31 72 VAL A N 1
ATOM 573 C CA . VAL A 1 72 ? -11.097 -7.375 20.744 1.00 75.31 72 VAL A CA 1
ATOM 574 C C . VAL A 1 72 ? -11.285 -6.938 19.298 1.00 75.31 72 VAL A C 1
ATOM 576 O O . VAL A 1 72 ? -12.398 -6.638 18.878 1.00 75.31 72 VAL A O 1
ATOM 579 N N . ASP A 1 73 ? -10.191 -6.907 18.535 1.00 72.31 73 ASP A N 1
ATOM 580 C CA . ASP A 1 73 ? -10.162 -6.386 17.166 1.00 72.31 73 ASP A CA 1
ATOM 581 C C . ASP A 1 73 ? -10.004 -7.493 16.111 1.00 72.31 73 ASP A C 1
ATOM 583 O O . ASP A 1 73 ? -10.242 -7.252 14.928 1.00 72.31 73 ASP A O 1
ATOM 587 N N . TYR A 1 74 ? -9.550 -8.685 16.512 1.00 72.50 74 TYR A N 1
ATOM 588 C CA . TYR A 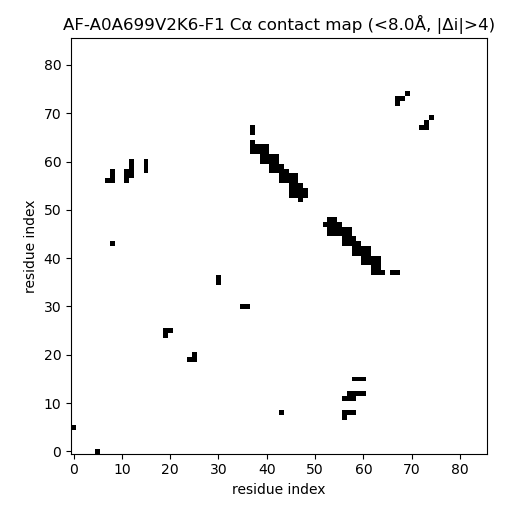1 74 ? -9.423 -9.857 15.644 1.00 72.50 74 TYR A CA 1
ATOM 589 C C . TYR A 1 74 ? -9.382 -11.158 16.456 1.00 72.50 74 TYR A C 1
ATOM 591 O O . TYR A 1 74 ? -8.887 -11.184 17.585 1.00 72.50 74 TYR A O 1
ATOM 599 N N . GLU A 1 75 ? -9.863 -12.240 15.844 1.00 73.0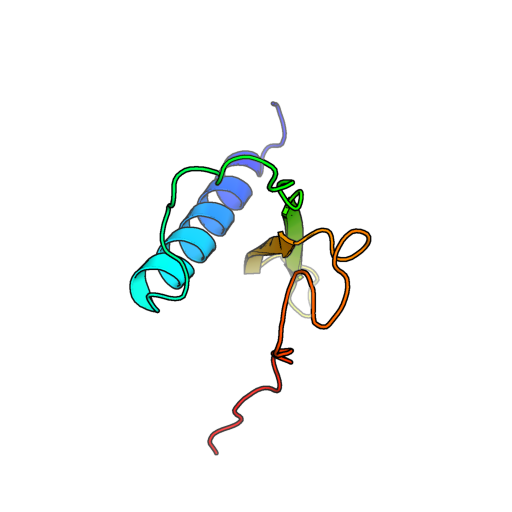6 75 GLU A N 1
ATOM 600 C CA . GLU A 1 75 ? -9.902 -13.585 16.439 1.00 73.06 75 GLU A CA 1
ATOM 601 C C . GLU A 1 75 ? -8.919 -14.563 15.770 1.00 73.06 75 GLU A C 1
ATOM 603 O O . GLU A 1 75 ? -8.492 -15.536 16.387 1.00 73.06 75 GLU A O 1
ATOM 608 N N . GLU A 1 76 ? -8.488 -14.286 14.534 1.00 69.81 76 GLU A N 1
ATOM 609 C CA . GLU A 1 76 ? -7.585 -15.148 13.764 1.00 69.81 76 GLU A CA 1
ATOM 610 C C . GLU A 1 76 ? -6.443 -14.351 13.120 1.00 69.81 76 GLU A C 1
ATOM 612 O O . GLU A 1 76 ? -6.587 -13.178 12.770 1.00 69.81 76 GLU A O 1
ATOM 617 N N . THR A 1 77 ? -5.286 -15.000 12.949 1.00 65.69 77 THR A N 1
ATOM 618 C CA . THR A 1 77 ? -4.134 -14.427 12.236 1.00 65.69 77 THR A CA 1
ATOM 619 C C . THR A 1 77 ? -3.846 -15.227 10.976 1.00 65.69 77 THR A C 1
ATOM 621 O O . THR A 1 77 ? -3.650 -16.438 11.025 1.00 65.69 77 THR A O 1
ATOM 624 N N . PHE A 1 78 ? -3.765 -14.540 9.837 1.00 60.59 78 PHE A N 1
ATOM 625 C CA . PHE A 1 78 ? -3.356 -15.147 8.575 1.00 60.59 78 PHE A CA 1
ATOM 626 C C . PHE A 1 78 ? -1.875 -14.859 8.329 1.00 60.59 78 PHE A C 1
ATOM 628 O O . PHE A 1 78 ? -1.470 -13.709 8.161 1.00 60.59 78 PHE A O 1
ATOM 635 N N . SER A 1 79 ? -1.052 -15.909 8.295 1.00 58.53 79 SER A N 1
ATOM 636 C CA . SER A 1 79 ? 0.310 -15.815 7.762 1.00 58.53 79 SER A CA 1
ATOM 637 C C . SER A 1 79 ? 0.299 -16.191 6.283 1.00 58.53 79 SER A C 1
ATOM 639 O O . SER A 1 79 ? -0.185 -17.273 5.951 1.00 58.53 79 SER A O 1
ATOM 641 N N . PRO A 1 80 ? 0.865 -15.366 5.383 1.00 51.41 80 PRO A N 1
ATOM 642 C CA . PRO A 1 80 ? 1.027 -15.733 3.985 1.00 51.41 80 PRO A CA 1
ATOM 643 C C . PRO A 1 80 ? 2.191 -16.725 3.876 1.00 51.41 80 PRO A C 1
ATOM 645 O O . PRO A 1 80 ? 3.302 -16.364 3.487 1.00 51.41 80 PRO A O 1
ATOM 648 N N . VAL A 1 81 ? 1.969 -17.976 4.276 1.00 42.50 81 VAL A N 1
ATOM 649 C CA . VAL A 1 81 ? 2.878 -19.070 3.931 1.00 42.50 81 VAL A CA 1
ATOM 650 C C . VAL A 1 81 ? 2.588 -19.406 2.476 1.00 42.50 81 VAL A C 1
ATOM 652 O O . VAL A 1 81 ? 1.443 -19.659 2.114 1.00 42.50 81 VAL A O 1
ATOM 655 N N . ALA A 1 82 ? 3.610 -19.319 1.626 1.00 46.81 82 ALA A N 1
ATOM 656 C CA . ALA A 1 82 ? 3.485 -19.654 0.216 1.00 46.81 82 ALA A CA 1
ATOM 657 C C . ALA A 1 82 ? 2.891 -21.065 0.062 1.00 46.81 82 ALA A C 1
ATOM 659 O O . ALA A 1 82 ? 3.487 -22.031 0.537 1.00 46.81 82 ALA A O 1
ATOM 660 N N . ASP A 1 83 ? 1.748 -21.180 -0.618 1.00 49.16 83 ASP A N 1
ATOM 661 C CA . ASP A 1 83 ? 1.286 -22.452 -1.172 1.00 49.16 83 ASP A CA 1
ATOM 662 C C . ASP A 1 83 ? 2.203 -22.773 -2.362 1.00 49.16 83 ASP A C 1
ATOM 664 O O . ASP A 1 83 ? 1.971 -22.346 -3.495 1.00 49.16 83 ASP A O 1
ATOM 668 N N . ILE A 1 84 ? 3.330 -23.435 -2.084 1.00 49.84 84 ILE A N 1
ATOM 669 C CA . ILE A 1 84 ? 4.107 -24.116 -3.119 1.00 49.84 84 ILE A CA 1
ATOM 670 C C . ILE A 1 84 ? 3.310 -25.372 -3.459 1.00 49.84 84 ILE A C 1
ATOM 672 O O . ILE A 1 84 ? 3.508 -26.433 -2.869 1.00 49.84 84 ILE A O 1
ATOM 676 N N . ARG A 1 85 ? 2.392 -25.247 -4.418 1.00 49.41 85 ARG A N 1
ATOM 677 C CA . ARG A 1 85 ? 1.928 -26.416 -5.163 1.00 49.41 85 ARG A CA 1
ATOM 678 C C . ARG A 1 85 ? 3.044 -26.788 -6.130 1.00 49.41 85 ARG A C 1
ATOM 680 O O . ARG A 1 85 ? 3.347 -26.016 -7.040 1.00 49.41 85 ARG A O 1
ATOM 687 N N . LEU A 1 86 ? 3.702 -27.909 -5.839 1.00 36.41 86 LEU A N 1
ATOM 688 C CA . LEU A 1 86 ? 4.560 -28.629 -6.783 1.00 36.41 86 LEU A CA 1
ATOM 689 C C . LEU A 1 86 ? 3.740 -29.110 -7.984 1.00 36.41 86 LEU A C 1
ATOM 691 O O . LEU A 1 86 ? 2.567 -29.495 -7.769 1.00 36.41 86 LEU A O 1
#

Radius of gyration: 16.62 Å; Cα contacts (8 Å, |Δi|>4): 71; chains: 1; bounding box: 42×43×35 Å

Mean predicted aligned error: 8.35 Å

pLDDT: mean 83.01, std 15.03, range [36.41, 96.38]

Secondary structure (DSSP, 8-state):
---TTHHHHHHHHHHHHHHHHHTT-----PPPTT--PPPEEEEEEEEE-TTS-EEEEEEEEEE-GGG--BTTTBS-----------

Solvent-accessible surface area (backbone atoms only — not comparable to full-atom values): 5819 Å² total; per-residue (Å²): 141,82,58,95,53,50,63,54,53,51,52,21,41,49,51,42,54,48,52,41,58,76,65,63,75,69,78,96,72,83,83,56,91,93,64,80,85,78,55,70,45,80,47,80,46,77,40,58,50,96,86,65,51,74,79,47,60,46,38,45,83,40,72,52,68,89,78,61,46,82,83,76,71,44,87,78,84,88,75,92,69,80,83,77,78,127

Sequence (86 aa):
LLDPESKKWLDAMNVEMQSMNDNDVWVLVELPSNARTVGSKWLFKKMTNMDGAVYDFKARLVAKGLTQTYEVDYEETFSPVADIRL

Nearest PDB structures (foldseek):
  7zw0-assembly1_sj  TM=2.983E-01  e=7.372E+00  Saccharomyces cerevisiae W303

InterPro domains:
  IPR013103 Reverse transcriptase, RNA-dependent DNA polymerase [PF07727] (23-84)